Protein AF-A0A923PL24-F1 (afdb_monomer_lite)

Organism: NCBI:txid1517758

Radius of gyration: 30.24 Å; chains: 1; bounding box: 80×50×70 Å

Structure (mmCIF, N/CA/C/O backbone):
data_AF-A0A923PL24-F1
#
_entry.id   AF-A0A923PL24-F1
#
loop_
_atom_site.group_PDB
_atom_site.id
_atom_site.type_symbol
_atom_site.label_atom_id
_atom_site.label_alt_id
_atom_site.label_comp_id
_atom_site.label_asym_id
_atom_site.label_entity_id
_atom_site.label_seq_id
_atom_site.pdbx_PDB_ins_code
_atom_site.Cartn_x
_atom_site.Cartn_y
_atom_site.Cartn_z
_atom_site.occupancy
_atom_site.B_iso_or_equiv
_atom_site.auth_seq_id
_atom_site.auth_comp_id
_atom_site.auth_asym_id
_atom_site.auth_atom_id
_atom_site.pdbx_PDB_model_num
ATOM 1 N N . MET A 1 1 ? 60.340 -41.649 -43.705 1.00 38.69 1 MET A N 1
ATOM 2 C CA . MET A 1 1 ? 59.551 -40.817 -42.769 1.00 38.69 1 MET A CA 1
ATOM 3 C C . MET A 1 1 ? 58.565 -39.995 -43.587 1.00 38.69 1 MET A C 1
ATOM 5 O O . MET A 1 1 ? 59.002 -39.257 -44.464 1.00 38.69 1 MET A O 1
ATOM 9 N N . ALA A 1 2 ? 57.260 -40.206 -43.402 1.00 47.09 2 ALA A N 1
ATOM 10 C CA . ALA A 1 2 ? 56.215 -39.550 -44.190 1.00 47.09 2 ALA A CA 1
ATOM 11 C C . ALA A 1 2 ? 56.047 -38.085 -43.750 1.00 47.09 2 ALA A C 1
ATOM 13 O O . ALA A 1 2 ? 55.978 -37.800 -42.556 1.00 47.09 2 ALA A O 1
ATOM 14 N N . LYS A 1 3 ? 56.019 -37.156 -44.713 1.00 49.53 3 LYS A N 1
ATOM 15 C CA . LYS A 1 3 ? 55.837 -35.722 -44.456 1.00 49.53 3 LYS A CA 1
ATOM 16 C C . LYS A 1 3 ? 54.391 -35.473 -44.016 1.00 49.53 3 LYS A C 1
ATOM 18 O O . LYS A 1 3 ? 53.468 -35.736 -44.781 1.00 49.53 3 LYS A O 1
ATOM 23 N N . ILE A 1 4 ? 54.213 -34.971 -42.796 1.00 54.41 4 ILE A N 1
ATOM 24 C CA . ILE A 1 4 ? 52.914 -34.555 -42.256 1.00 54.41 4 ILE A CA 1
ATOM 25 C C . ILE A 1 4 ? 52.399 -33.387 -43.110 1.00 54.41 4 ILE A C 1
ATOM 27 O O . ILE A 1 4 ? 53.113 -32.406 -43.336 1.00 54.41 4 ILE A O 1
ATOM 31 N N . LYS A 1 5 ? 51.185 -33.532 -43.651 1.00 58.22 5 LYS A N 1
ATOM 32 C CA . LYS A 1 5 ? 50.530 -32.524 -44.490 1.00 58.22 5 LYS A CA 1
ATOM 33 C C . LYS A 1 5 ? 50.124 -31.356 -43.586 1.00 58.22 5 LYS A C 1
ATOM 35 O O . LYS A 1 5 ? 49.463 -31.564 -42.578 1.00 58.22 5 LYS A O 1
ATOM 40 N N . LYS A 1 6 ? 50.596 -30.161 -43.941 1.00 51.00 6 LYS A N 1
ATOM 41 C CA . LYS A 1 6 ? 50.372 -28.890 -43.242 1.00 51.00 6 LYS A CA 1
ATOM 42 C C . LYS A 1 6 ? 48.872 -28.682 -43.003 1.00 51.00 6 LYS A C 1
ATOM 44 O O . LYS A 1 6 ? 48.105 -28.815 -43.954 1.00 51.00 6 LYS A O 1
ATOM 49 N N . ASP A 1 7 ? 48.515 -28.373 -41.760 1.00 57.12 7 ASP A N 1
ATOM 50 C CA . ASP A 1 7 ? 47.146 -28.241 -41.260 1.00 57.12 7 ASP A CA 1
ATOM 51 C C . ASP A 1 7 ? 46.247 -27.457 -42.226 1.00 57.12 7 ASP A C 1
ATOM 53 O O . ASP A 1 7 ? 46.570 -26.327 -42.615 1.00 57.12 7 ASP A O 1
ATOM 57 N N . GLU A 1 8 ? 45.120 -28.062 -42.612 1.00 60.16 8 GLU A N 1
ATOM 58 C CA . GLU A 1 8 ? 44.010 -27.366 -43.260 1.00 60.16 8 GLU A CA 1
ATOM 59 C C . GLU A 1 8 ? 43.539 -26.274 -42.298 1.00 60.16 8 GLU A C 1
ATOM 61 O O . GLU A 1 8 ? 42.855 -26.525 -41.306 1.00 60.16 8 GLU A O 1
ATOM 66 N N . ARG A 1 9 ? 43.981 -25.038 -42.546 1.00 55.97 9 ARG A N 1
ATOM 67 C CA . ARG A 1 9 ? 43.461 -23.868 -41.847 1.00 55.97 9 ARG A CA 1
ATOM 68 C C . ARG A 1 9 ? 41.973 -23.799 -42.157 1.00 55.97 9 ARG A C 1
ATOM 70 O O . ARG A 1 9 ? 41.607 -23.468 -43.279 1.00 55.97 9 ARG A O 1
ATOM 77 N N . PHE A 1 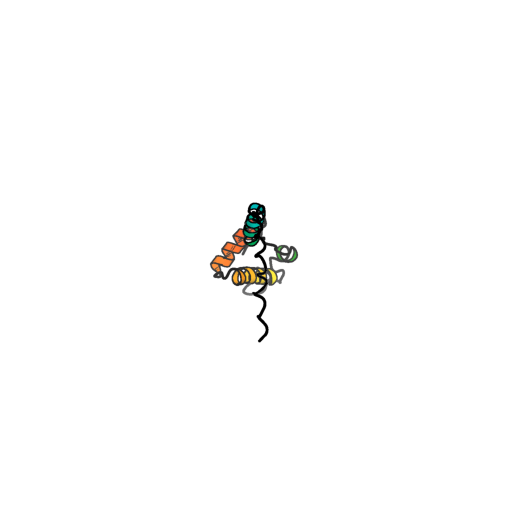10 ? 41.134 -24.080 -41.167 1.00 60.88 10 PHE A N 1
ATOM 78 C CA . PHE A 1 10 ? 39.738 -23.671 -41.209 1.00 60.88 10 PHE A CA 1
ATOM 79 C C . PHE A 1 10 ? 39.718 -22.154 -41.430 1.00 60.88 10 PHE A C 1
ATOM 81 O O . PHE A 1 10 ? 40.189 -21.393 -40.580 1.00 60.88 10 PHE A O 1
ATOM 88 N N . GLU A 1 11 ? 39.267 -21.716 -42.605 1.00 66.31 11 GLU A N 1
ATOM 89 C CA . GLU A 1 11 ? 39.085 -20.296 -42.878 1.00 66.31 11 GLU 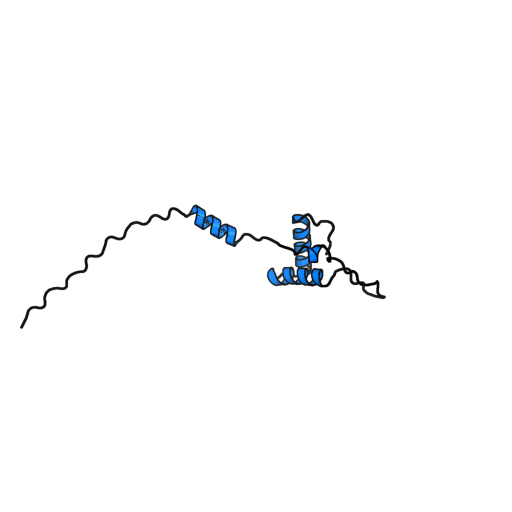A CA 1
ATOM 90 C C . GLU A 1 11 ? 38.060 -19.745 -41.885 1.00 66.31 11 GLU A C 1
ATOM 92 O O . GLU A 1 11 ? 36.965 -20.285 -41.723 1.00 66.31 11 GLU A O 1
ATOM 97 N N . ALA A 1 12 ? 38.436 -18.685 -41.171 1.00 67.69 12 ALA A N 1
ATOM 98 C CA . ALA A 1 12 ? 37.526 -18.018 -40.258 1.00 67.69 12 ALA A CA 1
ATOM 99 C C . ALA A 1 12 ? 36.391 -17.392 -41.078 1.00 67.69 12 ALA A C 1
ATOM 101 O O . ALA A 1 12 ? 36.618 -16.443 -41.828 1.00 67.69 12 ALA A O 1
ATOM 102 N N . THR A 1 13 ? 35.173 -17.912 -40.927 1.00 70.69 13 THR A N 1
ATOM 103 C CA . THR A 1 13 ? 33.968 -17.329 -41.525 1.00 70.69 13 THR A CA 1
ATOM 104 C C . THR A 1 13 ? 33.853 -15.860 -41.128 1.00 70.69 13 THR A C 1
ATOM 106 O O . THR A 1 13 ? 33.941 -15.515 -39.944 1.00 70.69 13 THR A O 1
ATOM 109 N N . THR A 1 14 ? 33.658 -14.986 -42.114 1.00 73.56 14 THR A N 1
ATOM 110 C CA . THR A 1 14 ? 33.444 -13.551 -41.915 1.00 73.56 14 THR A CA 1
ATOM 111 C C . THR A 1 14 ? 32.253 -13.330 -40.988 1.00 73.56 14 THR A C 1
ATOM 113 O O . THR A 1 14 ? 31.140 -13.758 -41.280 1.00 73.56 14 THR A O 1
ATOM 116 N N . LYS A 1 15 ? 32.479 -12.662 -39.850 1.00 70.31 15 LYS A N 1
ATOM 117 C CA . LYS A 1 15 ? 31.398 -12.320 -38.918 1.00 70.31 15 LYS A CA 1
ATOM 118 C C . LYS A 1 15 ? 30.425 -11.368 -39.610 1.00 70.31 15 LYS A C 1
ATOM 120 O O . LYS A 1 15 ? 30.820 -10.267 -39.999 1.00 70.31 15 LYS A O 1
ATOM 125 N N . GLU A 1 16 ? 29.167 -11.774 -39.740 1.00 75.81 16 GLU A N 1
ATOM 126 C CA . GLU A 1 16 ? 28.107 -10.891 -40.216 1.00 75.81 16 GLU A CA 1
ATOM 127 C C . GLU A 1 16 ? 27.968 -9.692 -39.268 1.00 75.81 16 GLU A C 1
ATOM 129 O O . GLU A 1 16 ? 27.907 -9.835 -38.042 1.00 75.81 16 GLU A O 1
ATOM 134 N N . LYS A 1 17 ? 27.957 -8.480 -39.832 1.00 71.50 17 LYS A N 1
ATOM 135 C CA . LYS A 1 17 ? 27.720 -7.253 -39.067 1.00 71.50 17 LYS A CA 1
ATOM 136 C C . LYS A 1 17 ? 26.231 -7.157 -38.746 1.00 71.50 17 LYS A C 1
ATOM 138 O O . LYS A 1 17 ? 25.458 -6.606 -39.523 1.00 71.50 17 LYS A O 1
ATOM 143 N N . TYR A 1 18 ? 25.837 -7.680 -37.592 1.00 72.00 18 TYR A N 1
ATOM 144 C CA . TYR A 1 18 ? 24.488 -7.493 -37.072 1.00 72.00 18 TYR A CA 1
ATOM 145 C C . TYR A 1 18 ? 24.307 -6.060 -36.554 1.00 72.00 18 TYR A C 1
ATOM 147 O O . TYR A 1 18 ? 25.113 -5.575 -35.760 1.00 72.00 18 TYR A O 1
ATOM 155 N N . THR A 1 19 ? 23.244 -5.383 -36.992 1.00 77.69 19 THR A N 1
ATOM 156 C CA . THR A 1 19 ? 22.838 -4.074 -36.461 1.00 77.69 19 THR A CA 1
ATOM 157 C C . THR A 1 19 ? 21.574 -4.262 -35.634 1.00 77.69 19 THR A C 1
ATOM 159 O O . THR A 1 19 ? 20.555 -4.717 -36.144 1.00 77.69 19 THR A O 1
ATOM 162 N N . VAL A 1 20 ? 21.643 -3.926 -34.347 1.00 74.38 20 VAL A N 1
ATOM 163 C CA . VAL A 1 20 ? 20.500 -3.999 -33.429 1.00 74.38 20 VAL A CA 1
ATOM 164 C C . VAL A 1 20 ? 19.516 -2.884 -33.798 1.00 74.38 20 VAL A C 1
ATOM 166 O O . VAL A 1 20 ? 19.813 -1.710 -33.598 1.00 74.38 20 VAL A O 1
ATOM 169 N N . VAL A 1 21 ? 18.357 -3.241 -34.353 1.00 85.69 21 VAL A N 1
ATOM 170 C CA . VAL A 1 21 ? 17.313 -2.287 -34.791 1.00 85.69 21 VAL A CA 1
ATOM 171 C C . VAL A 1 21 ? 16.195 -2.087 -33.761 1.00 85.69 21 VAL A C 1
ATOM 173 O O . VAL A 1 21 ? 15.452 -1.116 -33.837 1.00 85.69 21 VAL A O 1
ATOM 176 N N . ASN A 1 22 ? 16.092 -2.961 -32.760 1.00 89.81 22 ASN A N 1
ATOM 177 C CA . ASN A 1 22 ? 14.986 -2.995 -31.797 1.00 89.81 22 ASN A CA 1
ATOM 178 C C . ASN A 1 22 ? 15.255 -2.218 -30.492 1.00 89.81 22 ASN A C 1
ATOM 180 O O . ASN A 1 22 ? 14.576 -2.441 -29.492 1.00 89.81 22 ASN A O 1
ATOM 184 N N . TRP A 1 23 ? 16.222 -1.293 -30.474 1.00 90.00 23 TRP A N 1
ATOM 185 C CA . TRP A 1 23 ? 16.580 -0.526 -29.270 1.00 90.00 23 TRP A CA 1
ATOM 186 C C . TRP A 1 23 ? 15.388 0.178 -28.612 1.00 90.00 23 TRP A C 1
ATOM 188 O O . TRP A 1 23 ? 15.296 0.215 -27.388 1.00 90.00 23 TRP A O 1
ATOM 198 N N . SER A 1 24 ? 14.452 0.705 -29.410 1.00 91.44 24 SER A N 1
ATOM 199 C CA . SER A 1 24 ? 13.248 1.354 -28.878 1.00 91.44 24 SER A CA 1
ATOM 200 C C . SER A 1 24 ? 12.335 0.371 -28.139 1.00 91.44 24 SER A C 1
ATOM 202 O O . SER A 1 24 ? 11.850 0.684 -27.054 1.00 91.44 24 SER A O 1
ATOM 204 N N . GLU A 1 25 ? 12.130 -0.829 -28.685 1.00 93.00 25 GLU A N 1
ATOM 205 C CA . GLU A 1 25 ? 11.319 -1.871 -28.045 1.00 93.00 25 GLU A CA 1
ATOM 206 C C . GLU A 1 25 ? 11.980 -2.383 -26.769 1.00 93.00 25 GLU A C 1
ATOM 208 O O . GLU A 1 25 ? 11.319 -2.543 -25.743 1.00 93.00 25 GLU A O 1
ATOM 213 N N . TYR A 1 26 ? 13.299 -2.571 -26.811 1.00 90.69 26 TYR A N 1
ATOM 214 C CA . TYR A 1 26 ? 14.076 -2.967 -25.645 1.00 90.69 26 TYR A CA 1
ATOM 215 C C . TYR A 1 26 ? 13.971 -1.935 -24.513 1.00 90.69 26 TYR A C 1
ATOM 217 O O . TYR A 1 26 ? 13.699 -2.298 -23.370 1.00 90.69 26 TYR A O 1
ATOM 225 N N . ASN A 1 27 ? 14.099 -0.643 -24.829 1.00 94.25 27 ASN A N 1
ATOM 226 C CA . ASN A 1 27 ? 13.949 0.425 -23.840 1.00 94.25 27 ASN A CA 1
ATOM 227 C C . ASN A 1 27 ? 12.537 0.472 -23.249 1.00 94.25 27 ASN A C 1
ATOM 229 O O . ASN A 1 27 ? 12.399 0.544 -22.031 1.00 94.25 27 ASN A O 1
ATOM 233 N N . LYS A 1 28 ? 11.490 0.333 -24.073 1.00 95.25 28 LYS A N 1
ATOM 234 C CA . LYS A 1 28 ? 10.108 0.234 -23.570 1.00 95.25 28 LYS A CA 1
ATOM 235 C C . LYS A 1 28 ? 9.926 -0.951 -22.623 1.00 95.25 28 LYS A C 1
ATOM 237 O O . LYS A 1 28 ? 9.250 -0.830 -21.607 1.00 95.25 28 LYS A O 1
ATOM 242 N N . ALA A 1 29 ? 10.538 -2.097 -22.920 1.00 93.75 29 ALA A N 1
ATOM 243 C CA . ALA A 1 29 ? 10.491 -3.252 -22.027 1.00 93.75 29 ALA A CA 1
ATOM 244 C C . ALA A 1 29 ? 11.194 -2.980 -20.682 1.00 93.75 29 ALA A C 1
ATOM 246 O O . ALA A 1 29 ? 10.722 -3.441 -19.642 1.00 93.75 29 ALA A O 1
ATOM 247 N N . LEU A 1 30 ? 12.287 -2.208 -20.681 1.00 93.62 30 LEU A N 1
ATOM 248 C CA . LEU A 1 30 ? 12.962 -1.774 -19.453 1.00 93.62 30 LEU A CA 1
ATOM 249 C C . LEU A 1 30 ? 12.122 -0.780 -18.641 1.00 93.62 30 LEU A C 1
ATOM 251 O O . LEU A 1 30 ? 12.035 -0.933 -17.426 1.00 93.62 30 LEU A O 1
ATOM 255 N N . GLU A 1 31 ? 11.476 0.191 -19.288 1.00 94.19 31 GLU A N 1
ATOM 256 C CA . GLU A 1 31 ? 10.547 1.120 -18.627 1.00 94.19 31 GLU A CA 1
ATOM 257 C C . GLU A 1 31 ? 9.375 0.363 -17.994 1.00 94.19 31 GLU A C 1
ATOM 259 O O . GLU A 1 31 ? 9.086 0.528 -16.810 1.00 94.19 31 GLU A O 1
ATOM 264 N N . ASN A 1 32 ? 8.765 -0.557 -18.747 1.00 93.62 32 ASN A N 1
ATOM 265 C CA . ASN A 1 32 ? 7.658 -1.381 -18.266 1.00 93.62 32 ASN A CA 1
ATOM 266 C C . ASN A 1 32 ? 8.052 -2.290 -17.098 1.00 93.62 32 ASN A C 1
ATOM 268 O O . ASN A 1 32 ? 7.213 -2.582 -16.252 1.00 93.62 32 ASN A O 1
ATOM 272 N N . ARG A 1 33 ? 9.320 -2.706 -17.000 1.00 93.38 33 ARG A N 1
ATOM 273 C CA . ARG A 1 33 ? 9.816 -3.454 -15.834 1.00 93.38 33 ARG A CA 1
ATOM 274 C C . ARG A 1 33 ? 9.754 -2.622 -14.548 1.00 93.38 33 ARG A C 1
ATOM 276 O O . ARG A 1 33 ? 9.595 -3.195 -13.475 1.00 93.38 33 ARG A O 1
ATOM 283 N N . GLY A 1 34 ? 9.908 -1.303 -14.648 1.00 90.50 34 GLY A N 1
ATOM 284 C CA . GLY A 1 34 ? 9.778 -0.374 -13.525 1.00 90.50 34 GLY A CA 1
ATOM 285 C C . GLY A 1 34 ? 8.358 0.150 -13.309 1.00 90.50 34 GLY A C 1
ATOM 286 O O . GLY A 1 34 ? 8.137 0.890 -12.353 1.00 90.50 34 GLY A O 1
ATOM 287 N N . ASN A 1 35 ? 7.405 -0.199 -14.178 1.00 91.81 35 ASN A N 1
ATOM 288 C CA . ASN A 1 35 ? 6.026 0.248 -14.054 1.00 91.81 35 ASN A CA 1
ATOM 289 C C . ASN A 1 35 ? 5.346 -0.465 -12.875 1.00 91.81 35 ASN A C 1
ATOM 291 O O . ASN A 1 35 ? 5.309 -1.693 -12.811 1.00 91.81 35 ASN A O 1
ATOM 295 N N . ILE A 1 36 ? 4.807 0.317 -11.940 1.00 88.94 36 ILE A N 1
ATOM 296 C CA . ILE A 1 36 ? 4.125 -0.184 -10.749 1.00 88.94 36 ILE A CA 1
ATOM 297 C C . ILE A 1 36 ? 2.627 0.020 -10.949 1.00 88.94 36 ILE A C 1
ATOM 299 O O . ILE A 1 36 ? 2.144 1.147 -11.001 1.00 88.94 36 ILE A O 1
ATOM 303 N N . THR A 1 37 ? 1.890 -1.085 -11.037 1.00 90.06 37 THR A N 1
ATOM 304 C CA . THR A 1 37 ? 0.423 -1.087 -11.071 1.00 90.06 37 THR A CA 1
ATOM 305 C C . THR A 1 37 ? -0.104 -1.600 -9.736 1.00 90.06 37 THR A C 1
ATOM 307 O O . THR A 1 37 ? 0.284 -2.681 -9.296 1.00 90.06 37 THR A O 1
ATOM 310 N N . PHE A 1 38 ? -0.982 -0.831 -9.093 1.00 88.50 38 PHE A N 1
ATOM 311 C CA . PHE A 1 38 ? -1.657 -1.244 -7.865 1.00 88.50 38 PHE A CA 1
ATOM 312 C C . PHE A 1 38 ? -3.002 -1.875 -8.203 1.00 88.50 38 PHE A C 1
ATOM 314 O O . PHE A 1 38 ? -3.802 -1.288 -8.926 1.00 88.50 38 PHE A O 1
ATOM 321 N N . LEU A 1 39 ? -3.235 -3.070 -7.669 1.00 89.56 39 LEU A N 1
ATOM 322 C CA . LEU A 1 39 ? -4.502 -3.779 -7.766 1.00 89.56 39 LEU A CA 1
ATOM 323 C C . LEU A 1 39 ? -4.948 -4.095 -6.344 1.00 89.56 39 LEU A C 1
ATOM 325 O O . LEU A 1 39 ? -4.232 -4.771 -5.606 1.00 89.56 39 LEU A O 1
ATOM 329 N N . ILE A 1 40 ? -6.108 -3.576 -5.966 1.00 90.19 40 ILE A N 1
ATOM 330 C CA . ILE A 1 40 ? -6.768 -3.890 -4.702 1.00 90.19 40 ILE A CA 1
ATOM 331 C C . ILE A 1 40 ? -7.991 -4.722 -5.071 1.00 90.19 40 ILE A C 1
ATOM 333 O O . ILE A 1 40 ? -8.718 -4.358 -5.994 1.00 90.19 40 ILE A O 1
ATOM 337 N N . ASN A 1 41 ? -8.172 -5.866 -4.410 1.00 92.31 41 ASN A N 1
ATOM 338 C CA . ASN A 1 41 ? -9.357 -6.687 -4.638 1.00 92.31 41 ASN A CA 1
ATOM 339 C C . ASN A 1 41 ? -10.606 -5.896 -4.216 1.00 92.31 41 ASN A C 1
ATOM 341 O O . ASN A 1 41 ? -10.610 -5.284 -3.148 1.00 92.31 41 ASN A O 1
ATOM 345 N N . GLU A 1 42 ? -11.658 -5.943 -5.029 1.00 92.81 42 GLU A N 1
ATOM 346 C CA . GLU A 1 42 ? -12.927 -5.269 -4.758 1.00 92.81 42 GLU A CA 1
ATOM 347 C C . GLU A 1 42 ? -13.507 -5.699 -3.404 1.00 92.81 42 GLU A C 1
ATOM 349 O O . GLU A 1 42 ? -13.968 -4.860 -2.640 1.00 92.81 42 GLU A O 1
ATOM 354 N N . ASP A 1 43 ? -13.367 -6.976 -3.031 1.00 93.25 43 ASP A N 1
ATOM 355 C CA . ASP A 1 43 ? -13.824 -7.471 -1.727 1.00 93.25 43 ASP A CA 1
ATOM 356 C C . ASP A 1 43 ? -13.161 -6.739 -0.549 1.00 93.25 43 ASP A C 1
ATOM 358 O O . ASP A 1 43 ? -13.776 -6.566 0.501 1.00 93.25 43 ASP A O 1
ATOM 362 N N . VAL A 1 44 ? -11.909 -6.298 -0.702 1.00 93.12 44 VAL A N 1
ATOM 363 C CA . VAL A 1 44 ? -11.197 -5.538 0.337 1.00 93.12 44 VAL A CA 1
ATOM 364 C C . VAL A 1 44 ? -11.754 -4.122 0.429 1.00 93.12 44 VAL A C 1
ATOM 366 O O . VAL A 1 44 ? -11.924 -3.615 1.532 1.00 93.12 44 VAL A O 1
ATOM 369 N N . ILE A 1 45 ? -12.058 -3.502 -0.714 1.00 93.75 45 ILE A N 1
ATOM 370 C CA . ILE A 1 45 ? -12.660 -2.163 -0.794 1.00 93.75 45 ILE A CA 1
ATOM 371 C C . ILE A 1 45 ? -14.042 -2.179 -0.130 1.00 93.75 45 ILE A C 1
ATOM 373 O O . ILE A 1 45 ? -14.338 -1.322 0.697 1.00 93.75 45 ILE A O 1
ATOM 377 N N . GLN A 1 46 ? -14.864 -3.185 -0.438 1.00 94.00 46 GLN A N 1
ATOM 378 C CA . GLN A 1 46 ? -16.206 -3.320 0.133 1.00 94.00 46 GLN A CA 1
ATOM 379 C C . GLN A 1 46 ? -16.171 -3.613 1.637 1.00 94.00 46 GLN A C 1
ATOM 381 O O . GLN A 1 46 ? -16.953 -3.050 2.396 1.00 94.00 46 GLN A O 1
ATOM 386 N N . ASN A 1 47 ? -15.226 -4.443 2.084 1.00 94.38 47 ASN A N 1
ATOM 387 C CA . ASN A 1 47 ? -15.065 -4.807 3.491 1.00 94.38 47 ASN A CA 1
ATOM 388 C C . ASN A 1 47 ? -13.954 -3.994 4.168 1.00 94.38 47 ASN A C 1
ATOM 390 O O . ASN A 1 47 ? -13.193 -4.546 4.958 1.00 94.38 47 ASN A O 1
ATOM 394 N N . TRP A 1 48 ? -13.793 -2.709 3.839 1.00 95.00 48 TRP A N 1
ATOM 395 C CA . TRP A 1 48 ? -12.689 -1.894 4.369 1.00 95.00 48 TRP A CA 1
ATOM 396 C C . TRP A 1 48 ? -12.822 -1.619 5.874 1.00 95.00 48 TRP A C 1
ATOM 398 O O . TRP A 1 48 ? -11.848 -1.630 6.633 1.00 95.00 48 TRP A O 1
ATOM 408 N N . TYR A 1 49 ? -14.056 -1.395 6.320 1.00 94.12 49 TYR A N 1
ATOM 409 C CA . TYR A 1 49 ? -14.397 -1.160 7.718 1.00 94.12 49 TYR A CA 1
ATOM 410 C C . TYR A 1 49 ? -14.914 -2.440 8.369 1.00 94.12 49 TYR A C 1
ATOM 412 O O . TYR A 1 49 ? -15.460 -3.315 7.702 1.00 94.12 49 TYR A O 1
ATOM 420 N N . SER A 1 50 ? -14.722 -2.559 9.681 1.00 91.50 50 SER A N 1
ATOM 421 C CA . SER A 1 50 ? -15.235 -3.712 10.419 1.00 91.50 50 SER A CA 1
ATOM 422 C C . SER A 1 50 ? -16.751 -3.612 10.597 1.00 91.50 50 SER A C 1
ATOM 424 O O . SER A 1 50 ? -17.273 -2.551 10.940 1.00 91.50 50 SER A O 1
ATOM 426 N N . GLU A 1 51 ? -17.444 -4.735 10.414 1.00 89.31 51 GLU A N 1
ATOM 427 C CA . GLU A 1 51 ? -18.873 -4.888 10.721 1.00 89.31 51 GLU A CA 1
ATOM 428 C C . GLU A 1 51 ? -19.115 -5.406 12.150 1.00 89.31 51 GLU A C 1
ATOM 430 O O . GLU A 1 51 ? -20.253 -5.683 12.540 1.00 89.31 51 GLU A O 1
ATOM 435 N N . GLU A 1 52 ? -18.056 -5.573 12.949 1.00 86.31 52 GLU A N 1
ATOM 436 C CA . GLU A 1 52 ? -18.186 -6.115 14.296 1.00 86.31 52 GLU A CA 1
ATOM 437 C C . GLU A 1 52 ? -19.040 -5.215 15.204 1.00 86.31 52 GLU A C 1
ATOM 439 O O . GLU A 1 52 ? -18.942 -3.982 15.168 1.00 86.31 52 GLU A O 1
ATOM 444 N N . PRO A 1 53 ? -19.876 -5.815 16.071 1.00 83.50 53 PRO A N 1
ATOM 445 C CA . PRO A 1 53 ? -20.719 -5.052 16.972 1.00 83.50 53 PRO A CA 1
ATOM 446 C C . PRO A 1 53 ? -19.877 -4.209 17.930 1.00 83.50 53 PRO A C 1
ATOM 448 O O . PRO A 1 53 ? -18.826 -4.623 18.424 1.00 83.50 53 PRO A O 1
ATOM 451 N N . ALA A 1 54 ? -20.387 -3.019 18.248 1.00 79.62 54 ALA A N 1
ATOM 452 C CA . ALA A 1 54 ? -19.741 -2.108 19.177 1.00 79.62 54 ALA A CA 1
ATOM 453 C C . ALA A 1 54 ? -19.494 -2.789 20.534 1.00 79.62 54 ALA A C 1
ATOM 455 O O . ALA A 1 54 ? -20.426 -3.091 21.281 1.00 79.62 54 ALA A O 1
ATOM 456 N N . GLN A 1 55 ? -18.222 -2.985 20.868 1.00 82.44 55 GLN A N 1
ATOM 457 C CA . GLN A 1 55 ? -17.803 -3.513 22.160 1.00 82.44 55 GLN A CA 1
ATOM 458 C C . GLN A 1 55 ? -17.360 -2.399 23.111 1.00 82.44 55 GLN A C 1
ATOM 460 O O . GLN A 1 55 ? -16.980 -1.297 22.707 1.00 82.44 55 GLN A O 1
ATOM 465 N N . ARG A 1 56 ? -17.392 -2.691 24.412 1.00 84.00 56 ARG A N 1
ATOM 466 C CA . ARG A 1 56 ? -16.913 -1.769 25.444 1.00 84.00 56 ARG A CA 1
ATOM 467 C C . ARG A 1 56 ? -15.380 -1.732 25.418 1.00 84.00 56 ARG A C 1
ATOM 469 O O . ARG A 1 56 ? -14.745 -2.715 25.781 1.00 84.00 56 ARG A O 1
ATOM 476 N N . GLY A 1 57 ? -14.793 -0.598 25.035 1.00 83.38 57 GLY A N 1
ATOM 477 C CA . GLY A 1 57 ? -13.339 -0.434 24.907 1.00 83.38 57 GLY A CA 1
ATOM 478 C C . GLY A 1 57 ? -12.950 0.081 23.522 1.00 83.38 57 GLY A C 1
ATOM 479 O O . GLY A 1 57 ? -13.648 0.926 22.967 1.00 83.38 57 GLY A O 1
ATOM 480 N N . ALA A 1 58 ? -11.831 -0.401 22.974 1.00 75.19 58 ALA A N 1
ATOM 481 C CA . ALA A 1 58 ? -11.415 -0.055 21.618 1.00 75.19 58 ALA A CA 1
ATOM 482 C C . ALA A 1 58 ? -12.337 -0.735 20.591 1.00 75.19 58 ALA A C 1
ATOM 484 O O . ALA A 1 58 ? -12.439 -1.963 20.551 1.00 75.19 58 ALA A O 1
ATOM 485 N N . GLN A 1 59 ? -13.015 0.068 19.773 1.00 76.25 59 GLN A N 1
ATOM 486 C CA . GLN A 1 59 ? -13.787 -0.428 18.638 1.00 76.25 59 GLN A CA 1
ATOM 487 C C . GLN A 1 59 ? -12.849 -0.774 17.483 1.00 76.25 59 GLN A C 1
ATOM 489 O O . GLN A 1 59 ? -11.934 -0.007 17.166 1.00 76.25 59 GLN A O 1
ATOM 494 N N . PHE A 1 60 ? -13.097 -1.909 16.835 1.00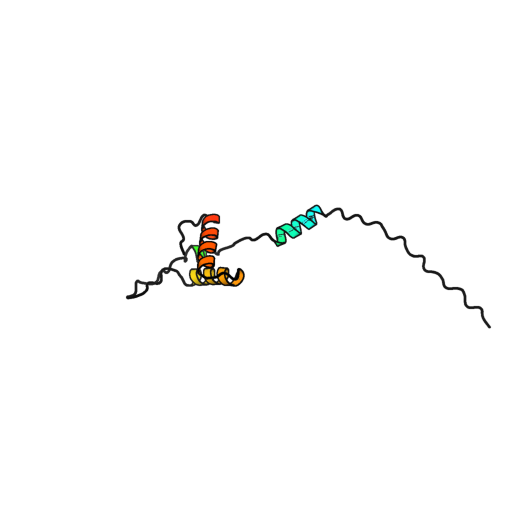 81.31 60 PHE A N 1
ATOM 495 C CA . PHE A 1 60 ? -12.459 -2.236 15.570 1.00 81.31 60 PHE A CA 1
ATOM 496 C C . PHE A 1 60 ? -13.088 -1.361 14.491 1.00 81.31 60 PHE A C 1
ATOM 498 O O . PHE A 1 60 ? -14.242 -1.542 14.130 1.00 81.31 60 PHE A O 1
ATOM 505 N N . ARG A 1 61 ? -12.358 -0.339 14.040 1.00 90.00 61 ARG A N 1
ATOM 506 C CA . ARG A 1 61 ? -12.818 0.536 12.954 1.00 90.00 61 ARG A CA 1
ATOM 507 C C . ARG A 1 61 ? -12.553 -0.088 11.587 1.00 90.00 61 ARG A C 1
ATOM 509 O O . ARG A 1 61 ? -13.402 -0.028 10.708 1.00 90.00 61 ARG A O 1
ATOM 516 N N . TYR A 1 62 ? -11.376 -0.677 11.428 1.00 93.25 62 TYR A N 1
ATOM 517 C CA . TYR A 1 62 ? -10.922 -1.290 10.185 1.00 93.25 62 TYR A CA 1
ATOM 518 C C . TYR A 1 62 ? -11.069 -2.802 10.272 1.00 93.25 62 TYR A C 1
ATOM 520 O O . TYR A 1 62 ? -10.897 -3.371 11.352 1.00 93.25 62 TYR A O 1
ATOM 528 N N . SER A 1 63 ? -11.381 -3.432 9.147 1.00 93.69 63 SER A N 1
ATOM 529 C CA . SER A 1 63 ? -11.432 -4.886 9.043 1.00 93.69 63 SER A CA 1
ATOM 530 C C . SER A 1 63 ? -10.034 -5.510 9.076 1.00 93.69 63 SER A C 1
ATOM 532 O O . SER A 1 63 ? -9.021 -4.850 8.808 1.00 93.69 63 SER A O 1
ATOM 534 N N . ASP A 1 64 ? -9.977 -6.816 9.333 1.00 93.25 64 ASP A N 1
ATOM 535 C CA . ASP A 1 64 ? -8.733 -7.583 9.244 1.00 93.25 64 ASP A CA 1
ATOM 536 C C . ASP A 1 64 ? -8.126 -7.531 7.833 1.00 93.25 64 ASP A C 1
ATOM 538 O O . ASP A 1 64 ? -6.910 -7.399 7.693 1.00 93.25 64 ASP A O 1
ATOM 542 N N . THR A 1 65 ? -8.957 -7.537 6.783 1.00 94.00 65 THR A N 1
ATOM 543 C CA . THR A 1 65 ? -8.512 -7.455 5.380 1.00 94.00 65 THR A CA 1
ATOM 544 C C . THR A 1 65 ? -7.896 -6.093 5.048 1.00 94.00 65 THR A C 1
ATOM 546 O O . THR A 1 65 ? -6.880 -6.024 4.347 1.00 94.00 65 THR A O 1
ATOM 549 N N . CYS A 1 66 ? -8.437 -4.999 5.594 1.00 94.38 66 CYS A N 1
ATOM 550 C CA . CYS A 1 66 ? -7.821 -3.676 5.501 1.00 94.38 66 CYS A CA 1
ATOM 551 C C . CYS A 1 66 ? -6.454 -3.657 6.207 1.00 94.38 66 CYS A C 1
ATOM 553 O O . CYS A 1 66 ? -5.457 -3.201 5.637 1.00 94.38 66 CYS A O 1
ATOM 555 N N . ILE A 1 67 ? -6.373 -4.185 7.434 1.00 94.25 67 ILE A N 1
ATOM 556 C CA . ILE A 1 67 ? -5.120 -4.229 8.204 1.00 94.25 67 ILE A CA 1
ATOM 557 C C . ILE A 1 67 ? -4.064 -5.081 7.486 1.00 94.25 67 ILE A C 1
ATOM 559 O O . ILE A 1 67 ? -2.904 -4.669 7.391 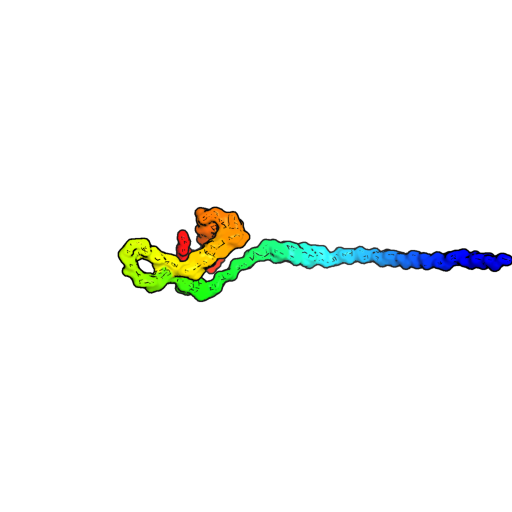1.00 94.25 67 ILE A O 1
ATOM 563 N N . GLU A 1 68 ? -4.450 -6.231 6.938 1.00 95.38 68 GLU A N 1
ATOM 564 C CA . GLU A 1 68 ? -3.569 -7.094 6.152 1.00 95.38 68 GLU A CA 1
ATOM 565 C C . GLU A 1 68 ? -3.035 -6.363 4.914 1.00 95.38 68 GLU A C 1
ATOM 567 O O . GLU A 1 68 ? -1.825 -6.354 4.672 1.00 95.38 68 GLU A O 1
ATOM 572 N N . THR A 1 69 ? -3.902 -5.651 4.191 1.00 94.31 69 THR A N 1
ATOM 573 C CA . THR A 1 69 ? -3.517 -4.849 3.018 1.00 94.31 69 THR A CA 1
ATOM 574 C C . THR A 1 69 ? -2.512 -3.752 3.393 1.00 94.31 69 THR A C 1
ATOM 576 O O . THR A 1 69 ? -1.490 -3.568 2.723 1.00 94.31 69 THR A O 1
ATOM 579 N N . MET A 1 70 ? -2.720 -3.070 4.524 1.00 95.19 70 MET A N 1
ATOM 580 C CA . MET A 1 70 ? -1.761 -2.087 5.047 1.00 95.19 70 MET A CA 1
ATOM 581 C C . MET A 1 70 ? -0.416 -2.714 5.403 1.00 95.19 70 MET A C 1
ATOM 583 O O . MET A 1 70 ? 0.641 -2.140 5.116 1.00 95.19 70 MET A O 1
ATOM 587 N N . MET A 1 71 ? -0.432 -3.896 6.022 1.00 96.50 71 MET A N 1
ATOM 588 C CA . MET A 1 71 ? 0.787 -4.632 6.346 1.00 96.50 71 MET A CA 1
ATOM 589 C C . MET A 1 71 ? 1.512 -5.104 5.086 1.00 96.50 71 MET A C 1
ATOM 591 O O . MET A 1 71 ? 2.744 -5.038 5.042 1.00 96.50 71 MET A O 1
ATOM 595 N N . MET A 1 72 ? 0.788 -5.498 4.039 1.00 95.25 72 MET A N 1
ATOM 596 C CA . MET A 1 72 ? 1.363 -5.824 2.737 1.00 95.25 72 MET A CA 1
ATOM 597 C C . MET A 1 72 ? 2.083 -4.610 2.141 1.00 95.25 72 MET A C 1
ATOM 599 O O . MET A 1 72 ? 3.272 -4.704 1.837 1.00 95.25 72 MET A O 1
ATOM 603 N N . PHE A 1 73 ? 1.439 -3.440 2.062 1.00 94.12 73 PHE A N 1
ATOM 604 C CA . PHE A 1 73 ? 2.108 -2.224 1.578 1.00 94.12 73 PHE A CA 1
ATOM 605 C C . PHE A 1 73 ? 3.339 -1.882 2.414 1.00 94.12 73 PHE A C 1
ATOM 607 O O . PHE A 1 73 ? 4.424 -1.631 1.884 1.00 94.12 73 PHE A O 1
ATOM 614 N N . LYS A 1 74 ? 3.203 -1.933 3.739 1.00 96.81 74 LYS A N 1
ATOM 615 C CA . LYS A 1 74 ? 4.303 -1.659 4.657 1.00 96.81 74 LYS A CA 1
ATOM 616 C C . LYS A 1 74 ? 5.487 -2.604 4.436 1.00 96.81 74 LYS A C 1
ATOM 618 O O . LYS A 1 74 ? 6.632 -2.159 4.465 1.00 96.81 74 LYS A O 1
ATOM 623 N N . THR A 1 75 ? 5.239 -3.900 4.276 1.00 97.06 75 THR A N 1
ATOM 624 C CA . THR A 1 75 ? 6.290 -4.923 4.173 1.00 97.06 75 THR A CA 1
ATOM 625 C C . THR A 1 75 ? 6.953 -4.933 2.801 1.00 97.06 75 THR A C 1
ATOM 627 O O . THR A 1 75 ? 8.183 -4.893 2.736 1.00 97.06 75 THR A O 1
ATOM 630 N N . VAL A 1 76 ? 6.167 -4.895 1.723 1.00 95.19 76 VAL A N 1
ATOM 631 C CA . VAL A 1 76 ? 6.660 -4.897 0.337 1.00 95.19 76 VAL A CA 1
ATOM 632 C C . VAL A 1 76 ? 7.518 -3.663 0.062 1.00 95.19 76 VAL A C 1
ATOM 634 O O . VAL A 1 76 ? 8.626 -3.785 -0.459 1.00 95.19 76 VAL A O 1
ATOM 637 N N . PHE A 1 77 ? 7.060 -2.482 0.486 1.00 94.69 77 PHE A N 1
ATOM 638 C CA . PHE A 1 77 ? 7.783 -1.222 0.281 1.00 94.69 77 PHE A CA 1
ATOM 639 C C . PHE A 1 77 ? 8.707 -0.841 1.448 1.00 94.69 77 PHE A C 1
ATOM 641 O O . PHE A 1 77 ? 9.344 0.209 1.409 1.00 94.69 77 PHE A O 1
ATOM 648 N N . ARG A 1 78 ? 8.817 -1.692 2.480 1.00 97.44 78 ARG A N 1
ATOM 649 C CA . ARG A 1 78 ? 9.664 -1.489 3.673 1.00 97.44 78 ARG A CA 1
ATOM 650 C C . ARG A 1 78 ? 9.448 -0.134 4.362 1.00 97.44 78 ARG A C 1
ATOM 652 O O . ARG A 1 78 ? 10.399 0.547 4.743 1.00 97.44 78 ARG A O 1
ATOM 659 N N . LEU A 1 79 ? 8.190 0.247 4.552 1.00 97.31 79 LEU A N 1
ATOM 660 C CA . LEU A 1 79 ? 7.810 1.543 5.113 1.00 97.31 79 LEU A CA 1
ATOM 661 C C . LEU A 1 79 ? 7.696 1.500 6.655 1.00 97.31 79 LEU A C 1
ATOM 663 O O . LEU A 1 79 ? 7.243 0.506 7.233 1.00 97.31 79 LEU A O 1
ATOM 667 N N . PRO A 1 80 ? 8.039 2.587 7.370 1.00 97.50 80 PRO A N 1
ATOM 668 C CA . PRO A 1 80 ? 7.568 2.835 8.733 1.00 97.50 80 PRO A CA 1
ATOM 669 C C . PRO A 1 80 ? 6.044 3.027 8.776 1.00 97.50 80 PRO A C 1
ATOM 671 O O . PRO A 1 80 ? 5.451 3.495 7.808 1.00 97.50 80 PRO A O 1
ATOM 674 N N . TYR A 1 81 ? 5.399 2.771 9.921 1.00 95.94 81 TYR A N 1
ATOM 675 C CA . TYR A 1 81 ? 3.930 2.838 10.047 1.00 95.94 81 TYR A CA 1
ATOM 676 C C . TYR A 1 81 ? 3.313 4.171 9.598 1.00 95.94 81 TYR A C 1
ATOM 678 O O . TYR A 1 81 ? 2.308 4.183 8.891 1.00 95.94 81 TYR A O 1
ATOM 686 N N . ARG A 1 82 ? 3.924 5.309 9.959 1.00 96.12 82 ARG A N 1
ATOM 687 C CA . ARG A 1 82 ? 3.420 6.631 9.546 1.00 96.12 82 ARG A CA 1
ATOM 688 C C . ARG A 1 82 ? 3.521 6.849 8.033 1.00 96.12 82 ARG A C 1
ATOM 690 O O . ARG A 1 82 ? 2.631 7.470 7.462 1.00 96.12 82 ARG A O 1
ATOM 697 N N . GLN A 1 83 ? 4.565 6.318 7.394 1.00 97.38 83 GLN A N 1
ATOM 698 C CA . GLN A 1 83 ? 4.723 6.395 5.941 1.00 97.38 83 GLN A CA 1
ATOM 699 C C . GLN A 1 83 ? 3.780 5.431 5.223 1.00 97.38 83 GLN A C 1
ATOM 701 O O . GLN A 1 83 ? 3.178 5.833 4.240 1.00 97.38 83 GLN A O 1
ATOM 706 N N . ALA A 1 84 ? 3.590 4.211 5.738 1.00 96.31 84 ALA A N 1
ATOM 707 C CA . ALA A 1 84 ? 2.643 3.246 5.180 1.00 96.31 84 ALA A CA 1
ATOM 708 C C . ALA A 1 84 ? 1.219 3.819 5.125 1.00 96.31 84 ALA A C 1
ATOM 710 O O . ALA A 1 84 ? 0.571 3.741 4.087 1.00 96.31 84 ALA A O 1
ATOM 711 N N . ARG A 1 85 ? 0.783 4.493 6.199 1.00 96.00 85 ARG A N 1
ATOM 712 C CA . ARG A 1 85 ? -0.497 5.216 6.230 1.00 96.00 85 ARG A CA 1
ATOM 713 C C . ARG A 1 85 ? -0.587 6.276 5.128 1.00 96.00 85 ARG A C 1
ATOM 715 O O . ARG A 1 85 ? -1.540 6.280 4.362 1.00 96.00 85 ARG A O 1
ATOM 722 N N . GLY A 1 86 ? 0.399 7.174 5.040 1.00 96.38 86 GLY A N 1
ATOM 723 C CA . GLY A 1 86 ? 0.394 8.244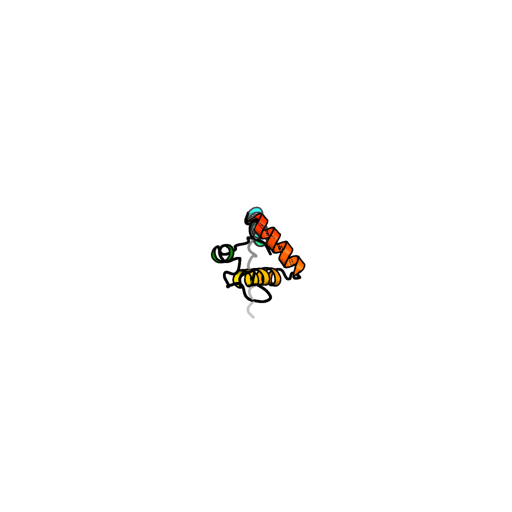 4.033 1.00 96.38 86 GLY A CA 1
ATOM 724 C C . GLY A 1 86 ? 0.463 7.717 2.597 1.00 96.38 86 GLY A C 1
ATOM 725 O O . GLY A 1 86 ? -0.218 8.231 1.716 1.00 96.38 86 GLY A O 1
ATOM 726 N N . PHE A 1 87 ? 1.243 6.660 2.379 1.00 95.44 87 PHE A N 1
ATOM 727 C CA . PHE A 1 87 ? 1.354 5.967 1.102 1.00 95.44 87 PHE A CA 1
ATOM 728 C C . PHE A 1 87 ? 0.019 5.351 0.675 1.00 95.44 87 PHE A C 1
ATOM 730 O O . PHE A 1 87 ? -0.422 5.583 -0.447 1.00 95.44 87 PHE A O 1
ATOM 737 N N . ALA A 1 88 ? -0.655 4.637 1.580 1.00 94.62 88 ALA A N 1
ATOM 738 C CA . ALA A 1 88 ? -1.942 4.023 1.286 1.00 94.62 88 ALA A CA 1
ATOM 739 C C . ALA A 1 88 ? -3.030 5.066 0.996 1.00 94.62 88 ALA A C 1
ATOM 741 O O . ALA A 1 88 ? -3.735 4.933 0.003 1.00 94.62 88 ALA A O 1
ATOM 742 N N . VAL A 1 89 ? -3.098 6.153 1.775 1.00 95.31 89 VAL A N 1
ATOM 743 C CA . VAL A 1 89 ? -3.999 7.287 1.484 1.00 95.31 89 VAL A CA 1
ATOM 744 C C . VAL A 1 89 ? -3.724 7.871 0.092 1.00 95.31 89 VAL A C 1
ATOM 746 O O . VAL A 1 89 ? -4.654 8.178 -0.648 1.00 95.31 89 VAL A O 1
ATOM 749 N N . GLY A 1 90 ? -2.453 7.992 -0.302 1.00 94.62 90 GLY A N 1
ATOM 750 C CA . GLY A 1 90 ? -2.078 8.428 -1.648 1.00 94.62 90 GLY A CA 1
ATOM 751 C C . GLY A 1 90 ? -2.591 7.495 -2.750 1.00 94.62 90 GLY A C 1
ATOM 752 O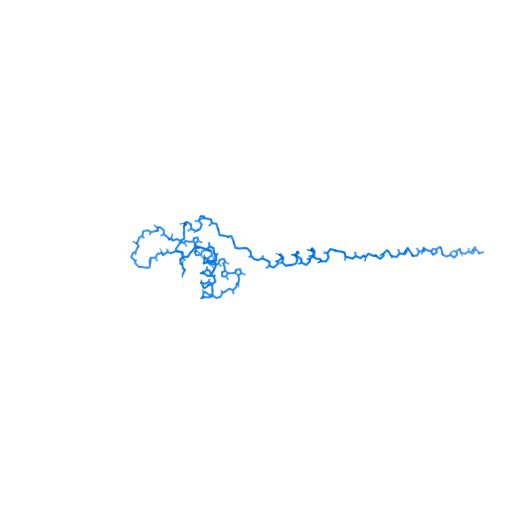 O . GLY A 1 90 ? -3.138 7.976 -3.739 1.00 94.62 90 GLY A O 1
ATOM 753 N N . ILE A 1 91 ? -2.457 6.177 -2.569 1.00 94.06 91 ILE A N 1
ATOM 754 C CA . ILE A 1 91 ? -2.968 5.174 -3.518 1.00 94.06 91 ILE A CA 1
ATOM 755 C C . ILE A 1 91 ? -4.491 5.248 -3.624 1.00 94.06 91 ILE A C 1
ATOM 757 O O . ILE A 1 91 ? -5.007 5.321 -4.736 1.00 94.06 91 ILE A O 1
ATOM 761 N N . LEU A 1 92 ? -5.205 5.272 -2.496 1.00 94.06 92 LEU A N 1
ATOM 762 C CA . LEU A 1 92 ? -6.669 5.335 -2.479 1.00 94.06 92 LEU A CA 1
ATOM 763 C C . LEU A 1 92 ? -7.183 6.575 -3.221 1.00 94.06 92 LEU A C 1
ATOM 765 O O . LEU A 1 92 ? -8.059 6.462 -4.075 1.00 94.06 92 LEU A O 1
ATOM 769 N N . ASN A 1 93 ? -6.555 7.734 -3.001 1.00 94.31 93 ASN A N 1
ATOM 770 C CA . ASN A 1 93 ? -6.876 8.959 -3.736 1.00 94.31 93 ASN A CA 1
ATOM 771 C C . ASN A 1 93 ? -6.619 8.830 -5.246 1.00 94.31 93 ASN A C 1
ATOM 773 O O . ASN A 1 93 ? -7.436 9.282 -6.045 1.00 94.31 93 ASN A O 1
ATOM 777 N N . LEU A 1 94 ? -5.506 8.207 -5.658 1.00 93.88 94 LEU A N 1
ATOM 778 C CA . LEU A 1 94 ? -5.214 7.956 -7.077 1.00 93.88 94 LEU A CA 1
ATOM 779 C C . LEU A 1 94 ? -6.231 7.006 -7.725 1.00 93.88 94 LEU A C 1
ATOM 781 O O . LEU A 1 94 ? -6.498 7.126 -8.918 1.00 93.88 94 LEU A O 1
ATOM 785 N N . MET A 1 95 ? -6.801 6.086 -6.945 1.00 92.75 95 MET A N 1
ATOM 786 C CA . MET A 1 95 ? -7.844 5.156 -7.384 1.00 92.75 95 MET A CA 1
ATOM 787 C C . MET A 1 95 ? -9.258 5.759 -7.330 1.00 92.75 95 MET A C 1
ATOM 789 O O . MET A 1 95 ? -10.205 5.105 -7.754 1.00 92.75 95 MET A O 1
ATOM 793 N N . GLY A 1 96 ? -9.419 6.993 -6.837 1.00 94.25 96 GLY A N 1
ATOM 794 C CA . GLY A 1 96 ? -10.725 7.640 -6.675 1.00 94.25 96 GLY A CA 1
ATOM 795 C C . GLY A 1 96 ? -11.535 7.153 -5.466 1.00 94.25 96 GLY A C 1
ATOM 796 O O . GLY A 1 96 ? -12.713 7.478 -5.367 1.00 94.25 96 GLY A O 1
ATOM 797 N N . LEU A 1 97 ? -10.909 6.417 -4.543 1.00 93.44 97 LEU A N 1
ATOM 798 C CA . LEU A 1 97 ? -11.503 5.855 -3.322 1.00 93.44 97 LEU A CA 1
ATOM 799 C C . LEU A 1 97 ? -11.326 6.812 -2.130 1.00 93.44 97 LEU A C 1
ATOM 801 O O . LEU A 1 97 ? -10.826 6.438 -1.070 1.00 93.44 97 LEU A O 1
ATOM 805 N N . CYS A 1 98 ? -11.647 8.092 -2.333 1.00 88.31 98 CYS A N 1
ATOM 806 C CA . CYS A 1 98 ? -11.396 9.162 -1.357 1.00 88.31 98 CYS A CA 1
ATOM 807 C C . CYS A 1 98 ? -12.292 9.082 -0.104 1.00 88.31 98 CYS A C 1
ATOM 809 O O . CYS A 1 98 ? -12.092 9.833 0.849 1.00 88.31 98 CYS A O 1
ATOM 811 N N . ASP A 1 99 ? -13.311 8.228 -0.130 1.00 88.69 99 ASP A N 1
ATOM 812 C CA . ASP A 1 99 ? -14.225 7.918 0.967 1.00 88.69 99 ASP A CA 1
ATOM 813 C C . ASP A 1 99 ? -13.642 6.904 1.969 1.00 88.69 99 ASP A C 1
ATOM 815 O O . ASP A 1 99 ? -14.110 6.817 3.110 1.00 88.69 99 ASP A O 1
ATOM 819 N N . LEU A 1 100 ? -12.594 6.176 1.578 1.00 91.69 100 LEU A N 1
ATOM 820 C CA . LEU A 1 100 ? -11.869 5.259 2.451 1.00 91.69 100 LEU A CA 1
ATOM 821 C C . LEU A 1 100 ? -10.745 5.982 3.203 1.00 91.69 100 LEU A C 1
ATOM 823 O O . LEU A 1 100 ? -9.930 6.690 2.605 1.00 91.69 100 LEU A O 1
ATOM 827 N N . ASP A 1 101 ? -10.666 5.776 4.522 1.00 88.31 101 ASP A N 1
ATOM 828 C CA . ASP A 1 101 ? -9.592 6.308 5.361 1.00 88.31 101 ASP A CA 1
ATOM 829 C C . ASP A 1 101 ? -8.747 5.221 6.044 1.00 88.31 101 ASP A C 1
ATOM 831 O O . ASP A 1 101 ? -9.023 4.020 5.970 1.00 88.31 101 ASP A O 1
ATOM 835 N N . VAL A 1 102 ? -7.632 5.670 6.634 1.00 85.06 102 VAL A N 1
ATOM 836 C CA . VAL A 1 102 ? -6.595 4.852 7.286 1.00 85.06 102 VAL A CA 1
ATOM 837 C C . VAL A 1 102 ? -6.087 5.582 8.511 1.00 85.06 102 VAL A C 1
ATOM 839 O O . VAL A 1 102 ? -5.796 6.797 8.400 1.00 85.06 102 VAL A O 1
#

Foldseek 3Di:
DDDDDPDPPPPDPDDDDDDDPCVVVVVVVVVVVVDDDDDDDVVCLVQQADPDDDDDDDDRGGDPSNVVVLVVQCVVVVHDSVVSQVVVCVVCVVVVVNVDHD

Secondary structure (DSSP, 8-state):
-PPPPP------PPPP------HHHHHHHHHHHT-------HHHHHT-B------SSS---B-HHHHHHHHHHHHHTT--HHHHHHHHHHHHHHTT-TT---

InterPro domains:
  IPR025668 Transposase DDE domain [PF13737] (32-97)

pLDDT: mean 86.21, std 13.24, range [38.69, 97.5]

Sequence (102 aa):
MAKIKKDERFEATTKEKYTVVNWSEYNKALENRGNITFLINEDVIQNWYSEEPAQRGAQFRYSDTCIETMMMFKTVFRLPYRQARGFAVGILNLMGLCDLDV